Protein AF-A8W992-F1 (afdb_monomer)

Structure (mmCIF, N/CA/C/O backbone):
data_AF-A8W992-F1
#
_entry.id   AF-A8W992-F1
#
loop_
_atom_site.group_PDB
_atom_site.id
_atom_site.type_symbol
_atom_site.label_atom_id
_atom_site.label_alt_id
_atom_site.label_comp_id
_atom_site.label_asym_id
_atom_site.label_entity_id
_atom_site.label_seq_id
_atom_site.pdbx_PDB_ins_code
_atom_site.Cartn_x
_atom_site.Cartn_y
_atom_site.Cartn_z
_atom_site.occupancy
_atom_site.B_iso_or_equiv
_atom_site.auth_seq_id
_atom_site.auth_comp_id
_atom_site.auth_asym_id
_atom_site.auth_atom_id
_atom_site.pdbx_PDB_model_num
ATOM 1 N N . CYS A 1 1 ? -0.313 -3.472 -2.618 1.00 97.81 1 CYS A N 1
ATOM 2 C CA . CYS A 1 1 ? -0.737 -2.056 -2.662 1.00 97.81 1 CYS A CA 1
ATOM 3 C C . CYS A 1 1 ? -1.171 -1.684 -1.252 1.00 97.81 1 CYS A C 1
ATOM 5 O O . CYS A 1 1 ? -1.881 -2.491 -0.663 1.00 97.81 1 CYS A O 1
ATOM 7 N N . LEU A 1 2 ? -0.732 -0.555 -0.683 1.00 97.94 2 LEU A N 1
ATOM 8 C CA . LEU A 1 2 ? -1.178 -0.136 0.654 1.00 97.94 2 LEU A CA 1
ATOM 9 C C . LEU A 1 2 ? -2.539 0.563 0.534 1.00 97.94 2 LEU A C 1
ATOM 11 O O . LEU A 1 2 ? -2.612 1.777 0.379 1.00 97.94 2 LEU A O 1
ATOM 15 N N . VAL A 1 3 ? -3.603 -0.242 0.510 1.00 97.50 3 VAL A N 1
ATOM 16 C CA . VAL A 1 3 ? -4.975 0.206 0.209 1.00 97.50 3 VAL A CA 1
ATOM 17 C C . VAL A 1 3 ? -5.591 1.092 1.276 1.00 97.50 3 VAL A C 1
ATOM 19 O O . VAL A 1 3 ? -6.448 1.895 0.942 1.00 97.50 3 VAL A O 1
ATOM 22 N N . ASP A 1 4 ? -5.118 0.997 2.516 1.00 96.69 4 ASP A N 1
ATOM 23 C CA . ASP A 1 4 ? -5.567 1.859 3.607 1.00 96.69 4 ASP A CA 1
ATOM 24 C C . ASP A 1 4 ? -5.433 3.344 3.228 1.00 96.69 4 ASP A C 1
ATOM 26 O O . ASP A 1 4 ? -6.421 4.063 3.226 1.00 96.69 4 ASP A O 1
ATOM 30 N N . GLY A 1 5 ? -4.273 3.745 2.687 1.00 96.31 5 GLY A N 1
ATOM 31 C CA . GLY A 1 5 ? -3.983 5.116 2.237 1.00 96.31 5 GLY A CA 1
ATOM 32 C C . GLY A 1 5 ? -4.879 5.672 1.121 1.00 96.31 5 GLY A C 1
ATOM 33 O O . GLY A 1 5 ? -4.795 6.860 0.798 1.00 96.31 5 GLY A O 1
ATOM 34 N N . ARG A 1 6 ? -5.704 4.826 0.489 1.00 96.25 6 ARG A N 1
ATOM 35 C CA . ARG A 1 6 ? -6.673 5.232 -0.539 1.00 96.25 6 ARG A CA 1
ATOM 36 C C . ARG A 1 6 ? -7.936 5.857 0.068 1.00 96.25 6 ARG A C 1
ATOM 38 O O . ARG A 1 6 ? -8.628 6.568 -0.663 1.00 96.25 6 ARG A O 1
ATOM 45 N N . LEU A 1 7 ? -8.228 5.593 1.344 1.00 92.44 7 LEU A N 1
ATOM 46 C CA . LEU A 1 7 ? -9.353 6.169 2.087 1.00 92.44 7 LEU A CA 1
ATOM 47 C C . LEU A 1 7 ? -9.076 7.639 2.423 1.00 92.44 7 LEU A C 1
ATOM 49 O O . LEU A 1 7 ? -7.933 8.015 2.678 1.00 92.44 7 LEU A O 1
ATOM 53 N N . ASP A 1 8 ? -10.101 8.492 2.398 1.00 82.88 8 ASP A N 1
ATOM 54 C CA . ASP A 1 8 ? -9.935 9.955 2.433 1.00 82.88 8 ASP A CA 1
ATOM 55 C C . ASP A 1 8 ? -9.380 10.496 3.760 1.00 82.88 8 ASP A C 1
ATOM 57 O O . ASP A 1 8 ? -8.673 11.507 3.761 1.00 82.88 8 ASP A O 1
ATOM 61 N N . ASP A 1 9 ? -9.573 9.786 4.864 1.00 87.50 9 ASP A N 1
ATOM 62 C CA . ASP A 1 9 ? -9.165 10.167 6.219 1.00 87.50 9 ASP A CA 1
ATOM 63 C C . ASP A 1 9 ? -7.779 9.649 6.638 1.00 87.50 9 ASP A C 1
ATOM 65 O O . ASP A 1 9 ? -7.238 10.125 7.630 1.00 87.50 9 ASP A O 1
ATOM 69 N N . THR A 1 10 ? -7.153 8.756 5.860 1.00 92.75 10 THR A N 1
ATOM 70 C CA . THR A 1 10 ? -5.883 8.122 6.266 1.00 92.75 10 THR A C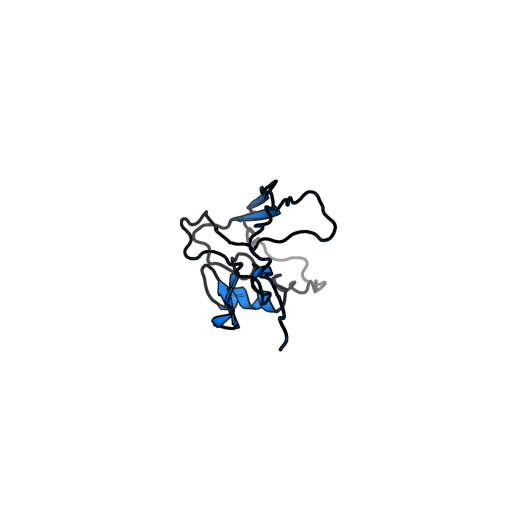A 1
ATOM 71 C C . THR A 1 10 ? -4.622 8.746 5.649 1.00 92.75 10 THR A C 1
ATOM 73 O O . THR A 1 10 ? -4.558 8.993 4.445 1.00 92.75 10 THR A O 1
ATOM 76 N N . SER A 1 11 ? -3.543 8.909 6.397 1.00 94.50 11 SER A N 1
ATOM 77 C CA . SER A 1 11 ? -2.221 9.328 5.916 1.00 94.50 11 SER A CA 1
ATOM 78 C C . SER A 1 11 ? -1.277 8.158 5.588 1.00 94.50 11 SER A C 1
ATOM 80 O O . SER A 1 11 ? -0.091 8.360 5.309 1.00 94.50 11 SER A O 1
ATOM 82 N N . SER A 1 12 ? -1.801 6.932 5.590 1.00 97.62 12 SER A N 1
ATOM 83 C CA . SER A 1 12 ? -1.050 5.689 5.429 1.00 97.62 12 SER A CA 1
ATOM 84 C C . SER A 1 12 ? -0.310 5.593 4.095 1.00 97.62 12 SER A C 1
ATOM 86 O O . SER A 1 12 ? -0.888 5.687 3.012 1.00 97.62 12 SER A O 1
ATOM 88 N N . ALA A 1 13 ? 1.000 5.368 4.164 1.00 98.12 13 ALA A N 1
ATOM 89 C CA . ALA A 1 13 ? 1.874 5.301 2.998 1.00 98.12 13 ALA A CA 1
ATOM 90 C C . ALA A 1 13 ? 3.161 4.526 3.308 1.00 98.12 13 ALA A C 1
ATOM 92 O O . ALA A 1 13 ? 3.665 4.531 4.433 1.00 98.12 13 ALA A O 1
ATOM 93 N N . PHE A 1 14 ? 3.751 3.914 2.282 1.00 98.38 14 PHE A N 1
ATOM 94 C CA . PHE A 1 14 ? 5.168 3.555 2.294 1.00 98.38 14 PHE A CA 1
ATOM 95 C C . PHE A 1 14 ? 6.047 4.807 2.376 1.00 98.38 14 PHE A C 1
ATOM 97 O O . PHE A 1 14 ? 5.748 5.835 1.766 1.00 98.38 14 PHE A O 1
ATOM 104 N N . ILE A 1 15 ? 7.153 4.703 3.110 1.00 98.00 15 ILE A N 1
ATOM 105 C CA . ILE A 1 15 ? 8.153 5.761 3.249 1.00 98.00 15 ILE A CA 1
ATOM 106 C C . ILE A 1 15 ? 9.196 5.597 2.141 1.00 98.00 15 ILE A C 1
ATOM 108 O O . ILE A 1 15 ? 9.820 4.544 2.020 1.00 98.00 15 ILE A O 1
ATOM 112 N N . THR A 1 16 ? 9.412 6.663 1.375 1.00 96.19 16 THR A N 1
ATOM 113 C CA . THR A 1 16 ? 10.378 6.726 0.270 1.00 96.19 16 THR A CA 1
ATOM 114 C C . THR A 1 16 ? 11.448 7.793 0.538 1.00 96.19 16 THR A C 1
ATOM 116 O O . THR A 1 16 ? 11.072 8.888 0.968 1.00 96.19 16 THR A O 1
ATOM 119 N N . PRO A 1 17 ? 12.740 7.550 0.240 1.00 96.44 17 PRO A N 1
ATOM 120 C CA . PRO A 1 17 ? 13.305 6.309 -0.296 1.00 96.44 17 PRO A CA 1
ATOM 121 C C . PRO A 1 17 ? 13.476 5.217 0.777 1.00 96.44 17 PRO A C 1
ATOM 123 O O . PRO A 1 17 ? 13.365 5.466 1.987 1.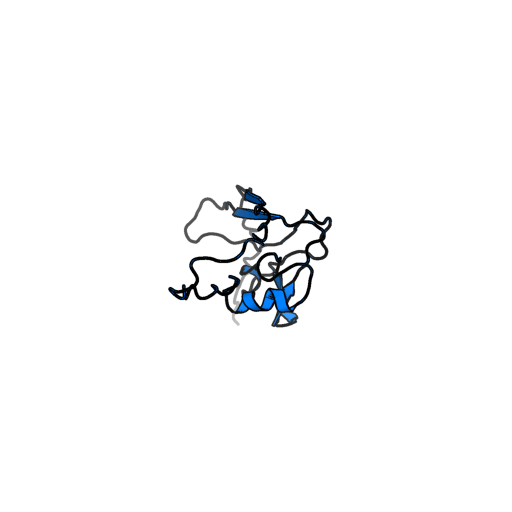00 96.44 17 PRO A O 1
ATOM 126 N N . ARG A 1 18 ? 13.768 3.993 0.323 1.00 95.88 18 ARG A N 1
ATOM 127 C CA . ARG A 1 18 ? 14.200 2.902 1.204 1.00 95.88 18 ARG A CA 1
ATOM 128 C C . ARG A 1 18 ? 15.533 3.256 1.875 1.00 95.88 18 ARG A C 1
ATOM 130 O O . ARG A 1 18 ? 16.378 3.874 1.234 1.00 95.88 18 ARG A O 1
ATOM 137 N N . PRO A 1 19 ? 15.750 2.865 3.142 1.00 95.75 19 PRO A N 1
ATOM 138 C CA . PRO A 1 19 ? 17.079 2.923 3.754 1.00 95.75 19 PRO A CA 1
ATOM 139 C C . PRO A 1 19 ? 18.079 1.971 3.099 1.00 95.75 19 PRO A C 1
ATOM 141 O O . PRO A 1 19 ? 19.245 2.318 2.957 1.00 95.75 19 PRO A O 1
ATOM 144 N N . GLN A 1 20 ? 17.613 0.762 2.777 1.00 95.50 20 GLN A N 1
ATOM 145 C CA . GLN A 1 20 ? 18.368 -0.373 2.247 1.00 95.50 20 GLN A CA 1
ATOM 146 C C . GLN A 1 20 ? 17.423 -1.206 1.366 1.00 95.50 20 GLN A C 1
ATOM 148 O O . GLN A 1 20 ? 16.208 -1.170 1.579 1.00 95.50 20 GLN A O 1
ATOM 153 N N . GLU A 1 21 ? 17.961 -1.950 0.398 1.00 91.75 21 GLU A N 1
ATOM 154 C CA . GLU A 1 21 ? 17.168 -2.736 -0.569 1.00 91.75 21 GLU A CA 1
ATOM 155 C C . GLU A 1 21 ? 16.263 -3.783 0.105 1.00 91.75 21 GLU A C 1
ATOM 157 O O . GLU A 1 21 ? 15.125 -4.009 -0.305 1.00 91.75 21 GLU A O 1
ATOM 162 N N . ASP A 1 22 ? 16.726 -4.365 1.209 1.00 93.88 22 ASP A N 1
ATOM 163 C CA . ASP A 1 22 ? 16.012 -5.353 2.019 1.00 93.88 22 ASP A CA 1
ATOM 164 C C . ASP A 1 22 ? 15.093 -4.732 3.090 1.00 93.88 22 ASP A C 1
ATOM 166 O O . ASP A 1 22 ? 14.412 -5.453 3.822 1.00 93.88 22 ASP A O 1
ATOM 170 N N . MET A 1 23 ? 15.008 -3.397 3.167 1.00 95.62 23 MET A N 1
ATOM 171 C CA . MET A 1 23 ? 14.205 -2.688 4.161 1.00 95.62 23 MET A CA 1
ATOM 172 C C . MET A 1 23 ? 13.050 -1.908 3.525 1.00 95.62 23 MET A C 1
ATOM 174 O O . MET A 1 23 ? 13.236 -0.959 2.761 1.00 95.62 23 MET A O 1
ATOM 178 N N . LEU A 1 24 ? 11.821 -2.255 3.915 1.00 96.50 24 LEU A N 1
ATOM 179 C CA . LEU A 1 24 ? 10.607 -1.519 3.561 1.00 96.50 24 LEU A CA 1
ATOM 180 C C . LEU A 1 24 ? 9.991 -0.896 4.813 1.00 96.50 24 LEU A C 1
ATOM 182 O O . LEU A 1 24 ? 9.712 -1.590 5.785 1.00 96.50 24 LEU A O 1
ATOM 186 N N . ARG A 1 25 ? 9.747 0.417 4.783 1.00 97.69 25 ARG A N 1
ATOM 187 C CA . ARG A 1 25 ? 9.071 1.136 5.871 1.00 97.69 25 ARG A CA 1
ATOM 188 C C . ARG A 1 25 ? 7.723 1.649 5.392 1.00 97.69 25 ARG A C 1
ATOM 190 O O . ARG A 1 25 ? 7.612 2.147 4.273 1.00 97.69 25 ARG A O 1
ATOM 197 N N . PHE A 1 26 ? 6.718 1.577 6.250 1.00 97.44 26 PHE A N 1
ATOM 198 C CA . PHE A 1 26 ? 5.389 2.114 5.988 1.00 97.44 26 PHE A CA 1
ATOM 199 C C . PHE A 1 26 ? 4.769 2.670 7.267 1.00 97.44 26 PHE A C 1
ATOM 201 O O . PHE A 1 26 ? 5.217 2.363 8.371 1.00 97.44 26 PHE A O 1
ATOM 208 N N . ARG A 1 27 ? 3.758 3.517 7.096 1.00 96.81 27 ARG A N 1
ATOM 209 C CA . ARG A 1 27 ? 2.907 4.052 8.158 1.00 96.81 27 ARG A CA 1
ATOM 210 C C . ARG A 1 27 ? 1.477 3.612 7.896 1.00 96.81 27 ARG A C 1
ATOM 212 O O . ARG A 1 27 ? 1.055 3.599 6.740 1.00 96.81 27 ARG A O 1
ATOM 219 N N . ILE A 1 28 ? 0.777 3.259 8.965 1.00 95.19 28 ILE A N 1
ATOM 220 C CA . ILE A 1 28 ? -0.660 2.992 8.970 1.00 95.19 28 ILE A CA 1
ATOM 221 C C . ILE A 1 28 ? -1.244 3.835 10.097 1.00 95.19 28 ILE A C 1
ATOM 223 O O . ILE A 1 28 ? -0.678 3.849 11.194 1.00 95.19 28 ILE A O 1
ATOM 227 N N . ASP A 1 29 ? -2.324 4.550 9.815 1.00 93.50 29 ASP A N 1
ATOM 228 C CA . ASP A 1 29 ? -3.039 5.310 10.831 1.00 93.50 29 ASP A CA 1
ATOM 229 C C 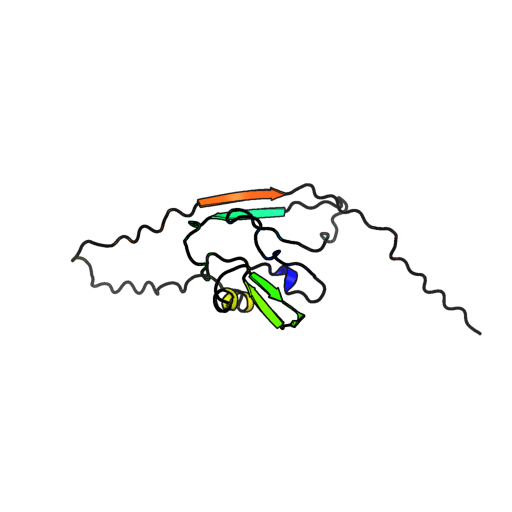. ASP A 1 29 ? -3.707 4.375 11.841 1.00 93.50 29 ASP A C 1
ATOM 231 O O . ASP A 1 29 ? -4.106 3.250 11.538 1.00 93.50 29 ASP A O 1
ATOM 235 N N . VAL A 1 30 ? -3.799 4.829 13.087 1.00 91.81 30 VAL A N 1
ATOM 236 C CA . VAL A 1 30 ? -4.318 4.001 14.174 1.00 91.81 30 VAL A CA 1
ATOM 237 C C . VAL A 1 30 ? -5.818 3.773 13.995 1.00 91.81 30 VAL A C 1
ATOM 239 O O . VAL A 1 30 ? -6.588 4.718 13.851 1.00 91.81 30 VAL A O 1
ATOM 242 N N . PHE A 1 31 ? -6.246 2.515 14.092 1.00 90.94 31 PHE A N 1
ATOM 243 C CA . PHE A 1 31 ? -7.651 2.119 14.052 1.00 90.94 31 PHE A CA 1
ATOM 244 C C . PHE A 1 31 ? -7.963 1.100 15.151 1.00 90.94 31 PHE A C 1
ATOM 246 O O . PHE A 1 31 ? -7.067 0.493 15.738 1.00 90.94 31 PHE A O 1
ATOM 253 N N . ARG A 1 32 ? -9.257 0.890 15.414 1.00 91.88 32 ARG A N 1
ATOM 254 C CA . ARG A 1 32 ? -9.756 -0.120 16.357 1.00 91.88 32 ARG A CA 1
ATOM 255 C C . ARG A 1 32 ? -10.885 -0.932 15.740 1.00 91.88 32 ARG A C 1
ATOM 257 O O . ARG A 1 32 ? -11.650 -0.418 14.927 1.00 91.88 32 ARG A O 1
ATOM 264 N N . PHE A 1 33 ? -11.035 -2.173 16.184 1.00 91.81 33 PHE A N 1
ATOM 265 C CA . PHE A 1 33 ? -12.186 -2.992 15.819 1.00 91.81 33 PHE A CA 1
ATOM 266 C C . PHE A 1 33 ? -13.417 -2.573 16.628 1.00 91.81 33 PHE A C 1
ATOM 268 O O . PHE A 1 33 ? -13.357 -2.408 17.849 1.00 91.81 33 PHE A O 1
ATOM 275 N N . ALA A 1 34 ? -14.550 -2.392 15.951 1.00 92.81 34 ALA A N 1
ATOM 276 C CA . ALA A 1 34 ? -15.807 -2.081 16.617 1.00 92.81 34 ALA A CA 1
ATOM 277 C C . ALA A 1 34 ? -16.204 -3.227 17.565 1.00 92.81 34 ALA A C 1
ATOM 279 O O . ALA A 1 34 ? -16.200 -4.392 17.176 1.00 92.81 34 ALA A O 1
ATOM 280 N N . GLY A 1 35 ? -16.538 -2.888 18.811 1.00 91.56 35 GLY A N 1
ATOM 281 C CA . GLY A 1 35 ? -16.916 -3.861 19.840 1.00 91.56 35 GLY A CA 1
ATOM 282 C C . GLY A 1 35 ? -15.752 -4.573 20.540 1.00 91.56 35 GLY A C 1
ATOM 283 O O . GLY A 1 35 ? -16.006 -5.301 21.495 1.00 91.56 35 GLY A O 1
ATOM 284 N N . ASP A 1 36 ? -14.495 -4.351 20.137 1.00 90.25 36 ASP A N 1
ATOM 285 C CA . ASP A 1 36 ? -13.338 -4.884 20.866 1.00 90.25 36 ASP A CA 1
ATOM 286 C C . ASP A 1 36 ? -12.922 -3.933 21.996 1.00 90.25 36 ASP A C 1
ATOM 288 O O . ASP A 1 36 ? -12.525 -2.791 21.762 1.00 90.25 36 ASP A O 1
ATOM 292 N N . THR A 1 37 ? -13.012 -4.407 23.237 1.00 90.62 37 THR A N 1
ATOM 293 C CA . THR A 1 37 ? -12.670 -3.645 24.446 1.00 90.62 37 THR A CA 1
ATOM 294 C C . THR A 1 37 ? -11.222 -3.832 24.892 1.00 90.62 37 THR A C 1
ATOM 296 O O . THR A 1 37 ? -10.784 -3.172 25.832 1.00 90.62 37 THR A O 1
ATOM 299 N N . ARG A 1 38 ? -10.456 -4.712 24.234 1.00 91.88 38 ARG A N 1
ATOM 300 C CA . ARG A 1 38 ? -9.069 -5.022 24.617 1.00 91.88 38 ARG A CA 1
ATOM 301 C C . ARG A 1 38 ? -8.080 -3.928 24.223 1.00 91.88 38 ARG A C 1
ATOM 303 O O . ARG A 1 38 ? -6.956 -3.950 24.712 1.00 91.88 38 ARG A O 1
ATOM 310 N N . ASN A 1 39 ? -8.489 -2.998 23.351 1.00 90.75 39 ASN A N 1
ATOM 311 C CA . ASN A 1 39 ? -7.664 -1.895 22.849 1.00 90.75 39 ASN A CA 1
ATOM 312 C C . ASN A 1 39 ? -6.289 -2.370 22.360 1.00 90.75 39 ASN A C 1
ATOM 314 O O . ASN A 1 39 ? -5.264 -1.767 22.666 1.00 90.75 39 ASN A O 1
ATOM 318 N N . LEU A 1 40 ? -6.260 -3.483 21.630 1.00 94.44 40 LEU A N 1
ATOM 319 C CA . LEU A 1 40 ? -5.036 -4.024 21.062 1.00 94.44 40 LEU A CA 1
ATOM 320 C C . LEU A 1 40 ? -5.282 -4.5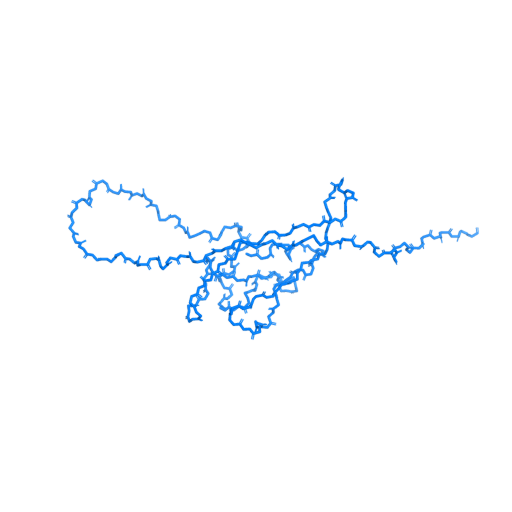52 19.658 1.00 94.44 40 LEU A C 1
ATOM 322 O O . LEU A 1 40 ? -6.388 -4.989 19.339 1.00 94.44 40 LEU A O 1
ATOM 326 N N . ILE A 1 41 ? -4.242 -4.530 18.834 1.00 95.38 41 ILE A N 1
ATOM 327 C CA . ILE A 1 41 ? -4.262 -5.124 17.498 1.00 95.38 41 ILE A CA 1
ATOM 328 C C . ILE A 1 41 ? -3.018 -5.978 17.267 1.00 95.38 41 ILE A C 1
ATOM 330 O O . ILE A 1 41 ? -1.949 -5.741 17.835 1.00 95.38 41 ILE A O 1
ATOM 334 N N . TYR A 1 42 ? -3.181 -6.971 16.401 1.00 96.06 42 TYR A N 1
ATOM 335 C CA . TYR A 1 42 ? -2.095 -7.730 15.799 1.00 96.06 42 TYR A CA 1
ATOM 336 C C . TYR A 1 42 ? -2.143 -7.498 14.294 1.00 96.06 42 TYR A C 1
ATOM 338 O O . TYR A 1 42 ? -3.220 -7.498 13.698 1.00 96.06 42 TYR A O 1
ATOM 346 N N . ILE A 1 43 ? -0.982 -7.322 13.678 1.00 96.19 43 ILE A N 1
ATOM 347 C CA . ILE A 1 43 ? -0.842 -7.146 12.236 1.00 96.19 43 ILE A CA 1
ATOM 348 C C . ILE A 1 43 ? -0.017 -8.318 11.725 1.00 96.19 43 ILE A C 1
ATOM 350 O O . ILE A 1 43 ? 1.110 -8.515 12.167 1.00 96.19 43 ILE A O 1
ATOM 354 N N . THR A 1 44 ? -0.576 -9.101 10.807 1.00 97.50 44 THR A N 1
ATOM 355 C CA . THR A 1 44 ? 0.168 -10.159 10.112 1.00 97.50 44 THR A CA 1
ATOM 356 C C . THR A 1 44 ? 0.528 -9.666 8.720 1.00 97.50 44 THR A C 1
ATOM 358 O O . THR A 1 44 ? -0.341 -9.213 7.975 1.00 97.50 44 THR A O 1
ATOM 361 N N . CYS A 1 45 ? 1.807 -9.734 8.372 1.00 96.88 45 CYS A N 1
ATOM 362 C CA . CYS A 1 45 ? 2.326 -9.348 7.070 1.00 96.88 45 CYS A CA 1
ATOM 363 C C . CYS A 1 45 ? 2.907 -10.575 6.370 1.00 96.88 45 CYS A C 1
ATOM 365 O O . CYS A 1 45 ? 3.748 -11.254 6.948 1.00 96.88 45 CYS A O 1
ATOM 367 N N . HIS A 1 46 ? 2.527 -10.791 5.113 1.00 96.62 46 HIS A N 1
ATOM 368 C CA . HIS A 1 46 ? 3.184 -11.752 4.232 1.00 96.62 46 HIS A CA 1
ATOM 369 C C . HIS A 1 46 ? 4.285 -11.031 3.446 1.00 96.62 46 HIS A C 1
ATOM 371 O O . HIS A 1 46 ? 4.008 -10.243 2.534 1.00 96.62 46 HIS A O 1
ATOM 377 N N . LEU A 1 47 ? 5.537 -11.255 3.832 1.00 95.56 47 LEU A N 1
ATOM 378 C CA . LEU A 1 47 ? 6.710 -10.667 3.200 1.00 95.56 47 LEU A CA 1
ATOM 379 C C . LEU A 1 47 ? 7.202 -11.584 2.087 1.00 95.56 47 LEU A C 1
ATOM 381 O O . LEU A 1 47 ? 7.156 -12.803 2.204 1.00 95.56 47 LEU A O 1
ATOM 385 N N . LYS A 1 48 ? 7.732 -10.985 1.025 1.00 94.50 48 LYS A N 1
ATOM 386 C CA . LYS A 1 48 ? 8.437 -11.688 -0.045 1.00 94.50 48 LYS A CA 1
ATOM 387 C C . LYS A 1 48 ? 9.622 -10.872 -0.525 1.00 94.50 48 LYS A C 1
ATOM 389 O O . LYS A 1 48 ? 9.630 -9.652 -0.355 1.00 94.50 48 LYS A O 1
ATOM 394 N N . VAL A 1 49 ? 10.589 -11.539 -1.140 1.00 93.94 49 VAL A N 1
ATOM 395 C CA . VAL A 1 49 ? 11.803 -10.903 -1.659 1.00 93.94 49 VAL A CA 1
ATOM 396 C C . VAL A 1 49 ? 12.037 -11.249 -3.125 1.00 93.94 49 VAL A C 1
ATOM 398 O O . VAL A 1 49 ? 11.670 -12.324 -3.598 1.00 93.94 49 VAL A O 1
ATOM 401 N N . THR A 1 50 ? 12.683 -10.326 -3.827 1.00 94.19 50 THR A N 1
ATOM 402 C CA . THR A 1 50 ? 13.229 -10.505 -5.175 1.00 94.19 50 THR A CA 1
ATOM 403 C C . THR A 1 50 ? 14.738 -10.248 -5.136 1.00 94.19 50 THR A C 1
ATOM 405 O O . THR A 1 50 ? 15.216 -9.605 -4.197 1.00 94.19 50 THR A O 1
ATOM 408 N N . PRO A 1 51 ? 15.514 -10.733 -6.120 1.00 94.06 51 PRO A N 1
ATOM 409 C CA . PRO A 1 51 ? 16.890 -10.283 -6.319 1.00 94.06 51 PRO A CA 1
ATOM 410 C C . PRO A 1 51 ? 16.968 -8.751 -6.368 1.00 94.06 51 PRO A C 1
ATOM 412 O O . PRO A 1 51 ? 16.078 -8.111 -6.929 1.00 94.06 51 PRO A O 1
ATOM 415 N N . ALA A 1 52 ? 18.014 -8.165 -5.781 1.00 90.56 52 ALA A N 1
ATOM 416 C CA . ALA A 1 52 ? 18.142 -6.708 -5.646 1.00 90.56 52 ALA A CA 1
ATOM 417 C C . ALA A 1 52 ? 18.290 -5.981 -6.998 1.00 90.56 52 ALA A C 1
ATOM 419 O O . ALA A 1 52 ? 17.986 -4.802 -7.113 1.00 90.56 52 ALA A O 1
ATOM 420 N N . ASP A 1 53 ? 18.756 -6.686 -8.027 1.00 89.88 53 ASP A N 1
ATOM 421 C CA . ASP A 1 53 ? 18.901 -6.199 -9.398 1.00 89.88 53 ASP A CA 1
ATOM 422 C C . ASP A 1 53 ? 17.647 -6.427 -10.262 1.00 89.88 53 ASP A C 1
ATOM 424 O O . ASP A 1 53 ? 17.584 -5.959 -11.402 1.00 89.88 53 ASP A O 1
ATOM 428 N N . GLN A 1 54 ? 16.629 -7.123 -9.741 1.00 92.25 54 GLN A N 1
ATOM 429 C CA . GLN A 1 54 ? 15.370 -7.321 -10.448 1.00 92.25 54 GLN A CA 1
ATOM 430 C C . GLN A 1 54 ? 14.536 -6.034 -10.424 1.00 92.25 54 GLN A C 1
ATOM 432 O O . GLN A 1 54 ? 14.186 -5.517 -9.366 1.00 92.25 54 GLN A O 1
ATOM 437 N N . ALA A 1 55 ? 14.145 -5.555 -11.607 1.00 92.75 55 ALA A N 1
ATOM 438 C CA . ALA A 1 55 ? 13.250 -4.409 -11.722 1.00 92.75 55 ALA A CA 1
ATOM 439 C C . ALA A 1 55 ? 11.859 -4.705 -11.108 1.00 92.75 55 ALA A C 1
ATOM 441 O O . ALA A 1 55 ? 11.319 -5.794 -11.333 1.00 92.75 55 ALA A O 1
ATOM 442 N N . PRO A 1 56 ? 11.245 -3.739 -10.396 1.00 95.25 56 PRO A N 1
ATOM 443 C CA . PRO A 1 56 ? 9.883 -3.865 -9.881 1.00 95.25 56 PRO A CA 1
ATOM 444 C C . PRO A 1 56 ? 8.858 -4.133 -10.986 1.00 95.25 56 PRO A C 1
ATOM 446 O O . PRO A 1 56 ? 8.948 -3.587 -12.086 1.00 95.25 56 PRO A O 1
ATOM 449 N N . ASP A 1 57 ? 7.839 -4.929 -10.668 1.00 94.69 57 ASP A N 1
ATOM 450 C CA . ASP A 1 57 ? 6.800 -5.347 -11.611 1.00 94.69 57 ASP A CA 1
ATOM 451 C C . ASP A 1 57 ? 5.398 -5.316 -10.954 1.00 94.69 57 ASP A C 1
ATOM 453 O O . ASP A 1 57 ? 5.277 -5.123 -9.738 1.00 94.69 57 ASP A O 1
ATOM 457 N N . PRO A 1 58 ? 4.295 -5.490 -11.712 1.00 95.19 58 PRO A N 1
ATOM 458 C CA . PRO A 1 58 ? 2.946 -5.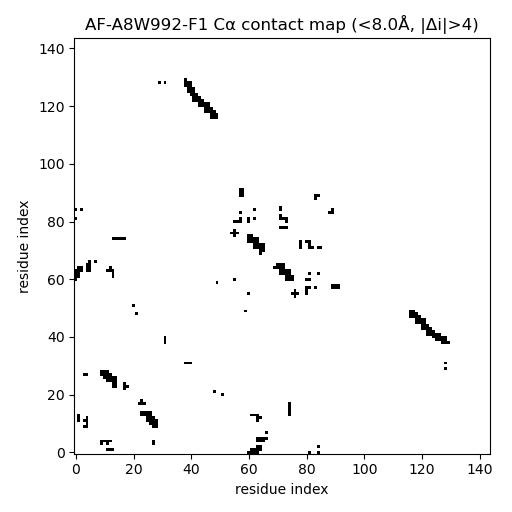506 -11.147 1.00 95.19 58 PRO A CA 1
ATOM 459 C C . PRO A 1 58 ? 2.707 -6.555 -10.048 1.00 95.19 58 PRO A C 1
ATOM 461 O O . PRO A 1 58 ? 1.753 -6.411 -9.288 1.00 95.19 58 PRO A O 1
ATOM 464 N N . GLN A 1 59 ? 3.539 -7.582 -9.905 1.00 93.88 59 GLN A N 1
ATOM 465 C CA . GLN A 1 59 ? 3.450 -8.581 -8.839 1.00 93.88 59 GLN A CA 1
ATOM 466 C C . GLN A 1 59 ? 4.384 -8.254 -7.660 1.00 93.88 59 GLN A C 1
ATOM 468 O O . GLN A 1 59 ? 4.040 -8.554 -6.515 1.00 93.88 59 GLN A O 1
ATOM 473 N N . ASN A 1 60 ? 5.526 -7.612 -7.903 1.00 95.44 60 ASN A N 1
ATOM 474 C CA . ASN A 1 60 ? 6.590 -7.304 -6.947 1.00 95.44 60 ASN A CA 1
ATOM 475 C C . ASN A 1 60 ? 6.777 -5.782 -6.840 1.00 95.44 60 ASN A C 1
ATOM 477 O O . ASN A 1 60 ? 7.607 -5.189 -7.525 1.00 95.44 60 ASN A O 1
ATOM 481 N N . LYS A 1 61 ? 5.960 -5.141 -5.993 1.00 96.81 61 LYS A N 1
ATOM 482 C CA . LYS A 1 61 ? 5.919 -3.677 -5.841 1.00 96.81 61 LYS A CA 1
ATOM 483 C C . LYS A 1 61 ? 5.448 -3.230 -4.460 1.00 96.81 61 LYS A C 1
ATOM 485 O O . LYS A 1 61 ? 4.638 -3.902 -3.819 1.00 96.81 61 LYS A O 1
ATOM 490 N N . ALA A 1 62 ? 5.846 -2.022 -4.073 1.00 98.00 62 ALA A N 1
ATOM 491 C CA . ALA A 1 62 ? 5.290 -1.283 -2.942 1.00 98.00 62 ALA A CA 1
ATOM 492 C C . ALA A 1 62 ? 4.674 0.026 -3.460 1.00 98.00 62 ALA A C 1
ATOM 494 O O . ALA A 1 62 ? 5.395 0.902 -3.923 1.00 98.00 62 ALA A O 1
ATOM 495 N N . CYS A 1 63 ? 3.343 0.144 -3.424 1.00 98.50 63 CYS A N 1
ATOM 496 C CA . CYS A 1 63 ? 2.607 1.299 -3.953 1.00 98.50 63 CYS A CA 1
ATOM 497 C C . CYS A 1 63 ? 1.793 1.976 -2.851 1.00 98.50 63 CYS A C 1
ATOM 499 O O . CYS A 1 63 ? 1.039 1.287 -2.152 1.00 98.50 63 CYS A O 1
ATOM 501 N N . SER A 1 64 ? 1.902 3.301 -2.772 1.00 98.38 64 SER A N 1
ATOM 502 C CA . SER A 1 64 ? 1.102 4.183 -1.913 1.00 98.38 64 SER A CA 1
ATOM 503 C C . SER A 1 64 ? 0.171 5.033 -2.768 1.00 98.38 64 SER A C 1
ATOM 505 O O . SER A 1 64 ? 0.537 5.418 -3.881 1.00 98.38 64 SER A O 1
ATOM 507 N N . PHE A 1 65 ? -1.007 5.374 -2.255 1.00 98.00 65 PHE A N 1
ATOM 508 C CA . PHE A 1 65 ? -1.875 6.340 -2.916 1.00 98.00 65 PHE A CA 1
ATOM 509 C C . PHE A 1 65 ? -1.472 7.766 -2.523 1.00 98.00 65 PHE A C 1
ATOM 511 O O . PHE A 1 65 ? -1.380 8.098 -1.345 1.00 98.00 65 PHE A O 1
ATOM 518 N N . ASN A 1 66 ? -1.201 8.623 -3.506 1.00 95.38 66 ASN A N 1
ATOM 519 C CA . ASN A 1 66 ? -0.930 10.036 -3.283 1.00 95.38 66 ASN A CA 1
ATOM 520 C C . ASN A 1 66 ? -2.211 10.835 -3.526 1.00 95.38 66 ASN A C 1
ATOM 522 O O . ASN A 1 66 ? -2.568 11.101 -4.674 1.00 95.38 66 ASN A O 1
ATOM 526 N N . LYS A 1 67 ? -2.862 11.262 -2.441 1.00 93.00 67 LYS A N 1
ATOM 527 C CA . LYS A 1 67 ? -4.112 12.037 -2.484 1.00 93.00 67 LYS A CA 1
ATOM 528 C C . LYS A 1 67 ? -3.969 13.374 -3.204 1.00 93.00 67 LYS A C 1
ATOM 530 O O . LYS A 1 67 ? -4.802 13.707 -4.036 1.00 93.00 67 LYS A O 1
ATOM 535 N N . ALA A 1 68 ? -2.875 14.101 -2.965 1.00 92.56 68 ALA A N 1
ATOM 536 C CA . ALA A 1 68 ? -2.630 15.398 -3.601 1.00 92.56 68 ALA A CA 1
ATOM 537 C C . ALA A 1 68 ? -2.527 15.298 -5.133 1.00 92.56 68 ALA A C 1
ATOM 539 O O . ALA A 1 68 ? -2.815 16.257 -5.842 1.00 92.56 68 ALA A O 1
ATOM 540 N N . ARG A 1 69 ? -2.108 14.138 -5.647 1.00 93.38 69 ARG A N 1
ATOM 541 C CA . ARG A 1 69 ? -1.997 13.861 -7.085 1.00 93.38 69 ARG A CA 1
ATOM 542 C C . ARG A 1 69 ? -3.068 12.906 -7.601 1.00 93.38 69 ARG A C 1
ATOM 544 O O . ARG A 1 69 ? -2.981 12.529 -8.765 1.00 93.38 69 ARG A O 1
ATOM 551 N N . ASN A 1 70 ? -3.996 12.470 -6.749 1.00 94.56 70 ASN A N 1
ATOM 552 C CA . ASN A 1 70 ? -5.013 11.459 -7.033 1.00 94.56 70 ASN A CA 1
ATOM 553 C C . ASN A 1 70 ? -4.476 10.239 -7.817 1.00 94.56 70 ASN A C 1
ATOM 555 O O . ASN A 1 70 ? -5.059 9.812 -8.811 1.00 94.56 70 ASN A O 1
ATOM 559 N N . THR A 1 71 ? -3.294 9.737 -7.447 1.00 96.50 71 THR A N 1
ATOM 560 C CA . THR A 1 71 ? -2.588 8.692 -8.210 1.00 96.50 71 THR A CA 1
ATOM 561 C C . THR A 1 71 ? -1.827 7.738 -7.305 1.00 96.50 71 THR A C 1
ATOM 563 O O . THR A 1 71 ? -1.292 8.130 -6.268 1.00 96.50 71 THR A O 1
ATOM 566 N N . TRP A 1 72 ? -1.710 6.482 -7.732 1.00 98.25 72 TRP A N 1
ATOM 567 C CA . TRP A 1 72 ? -0.801 5.525 -7.111 1.00 98.25 72 TRP A CA 1
ATOM 568 C C . TRP A 1 72 ? 0.650 5.818 -7.490 1.00 98.25 72 TRP A C 1
ATOM 570 O O . TRP A 1 72 ? 0.967 6.085 -8.650 1.00 98.25 72 TRP A O 1
ATOM 580 N N . VAL A 1 73 ? 1.538 5.746 -6.502 1.00 98.12 73 VAL A N 1
ATOM 581 C CA . VAL A 1 73 ? 2.967 6.016 -6.657 1.00 98.12 73 VAL A CA 1
ATOM 582 C C . VAL A 1 73 ? 3.756 4.839 -6.085 1.00 98.12 73 VAL A C 1
ATOM 584 O O . VAL A 1 73 ? 3.526 4.462 -4.930 1.00 98.12 73 VAL A O 1
ATOM 587 N N . PRO A 1 74 ? 4.665 4.236 -6.867 1.00 98.12 74 PRO A N 1
ATOM 588 C CA . PRO A 1 74 ? 5.541 3.200 -6.353 1.00 98.12 74 PRO A CA 1
ATOM 589 C C . PRO A 1 74 ? 6.645 3.800 -5.475 1.00 98.12 74 PRO A C 1
ATOM 591 O O . PRO A 1 74 ? 7.053 4.944 -5.668 1.00 98.12 74 PRO A O 1
ATOM 594 N N . VAL A 1 75 ? 7.171 3.001 -4.547 1.00 97.69 75 VAL A N 1
ATOM 595 C CA . VAL A 1 75 ? 8.421 3.311 -3.834 1.00 97.69 75 VAL A CA 1
ATOM 596 C C . VAL A 1 75 ? 9.591 3.430 -4.815 1.00 97.69 75 VAL A C 1
ATOM 598 O O . VAL A 1 75 ? 10.461 4.279 -4.640 1.00 97.69 75 VAL A O 1
ATOM 601 N N . GLU A 1 76 ? 9.580 2.593 -5.851 1.00 95.75 76 GLU A N 1
ATOM 602 C CA . GLU A 1 76 ? 10.640 2.401 -6.838 1.00 95.75 76 GLU A CA 1
ATOM 603 C C . GLU A 1 76 ? 10.073 1.784 -8.126 1.00 95.75 76 GLU A C 1
ATOM 605 O O . GLU A 1 76 ? 9.041 1.112 -8.104 1.00 95.75 76 GLU A O 1
ATOM 610 N N . GLY A 1 77 ? 10.755 1.983 -9.252 1.00 95.12 77 GLY A N 1
ATOM 611 C CA . GLY A 1 77 ? 10.279 1.528 -10.558 1.00 95.12 77 GLY A CA 1
ATOM 612 C C . GLY A 1 77 ? 9.319 2.511 -11.235 1.00 95.12 77 GLY A C 1
ATOM 613 O O . GLY A 1 77 ? 9.175 3.671 -10.837 1.00 95.12 77 GLY A O 1
ATOM 614 N N . SER A 1 78 ? 8.699 2.064 -12.324 1.00 96.25 78 SER A N 1
ATOM 615 C CA . SER A 1 78 ? 7.857 2.904 -13.174 1.00 96.25 78 SER A CA 1
ATOM 616 C C . SER A 1 78 ? 6.442 3.066 -12.607 1.00 96.25 78 SER A C 1
ATOM 618 O O . SER A 1 78 ? 5.914 2.194 -11.924 1.00 96.25 78 SER A O 1
ATOM 620 N N . ARG A 1 79 ? 5.795 4.209 -12.867 1.00 95.56 79 ARG A N 1
ATOM 621 C CA . ARG A 1 79 ? 4.480 4.544 -12.274 1.00 95.56 79 ARG A CA 1
ATOM 622 C C . ARG A 1 79 ? 3.361 3.578 -12.679 1.00 95.56 79 ARG A C 1
ATOM 624 O O . ARG A 1 79 ? 2.419 3.372 -11.917 1.00 95.56 79 ARG A O 1
ATOM 631 N N . ASP A 1 80 ? 3.455 3.000 -13.869 1.00 95.38 80 ASP A N 1
ATOM 632 C CA . ASP A 1 80 ? 2.461 2.110 -14.464 1.00 95.38 80 ASP A CA 1
ATOM 633 C C . ASP A 1 80 ? 2.337 0.763 -13.739 1.00 95.38 80 ASP A C 1
ATOM 635 O O . ASP A 1 80 ? 1.244 0.191 -13.745 1.00 95.38 80 ASP A O 1
ATOM 639 N N . ILE A 1 81 ? 3.364 0.303 -13.007 1.00 96.94 81 ILE A N 1
ATOM 640 C CA . ILE A 1 81 ? 3.276 -0.943 -12.219 1.00 96.94 81 ILE A CA 1
ATOM 641 C C . ILE A 1 81 ? 2.201 -0.868 -11.125 1.00 96.94 81 ILE A C 1
ATOM 643 O O . ILE A 1 81 ? 1.691 -1.895 -10.676 1.00 96.94 81 ILE A O 1
ATOM 647 N N . CYS A 1 82 ? 1.837 0.344 -10.692 1.00 98.06 82 CYS A N 1
ATOM 648 C CA . CYS A 1 82 ? 0.803 0.566 -9.688 1.00 98.06 82 CYS A CA 1
ATOM 649 C C . CYS A 1 82 ? -0.603 0.766 -10.274 1.00 98.06 82 CYS A C 1
ATOM 651 O O . CYS A 1 82 ? -1.552 0.872 -9.502 1.00 98.06 82 CYS A O 1
ATOM 653 N N . SER A 1 83 ? -0.774 0.795 -11.600 1.00 96.06 83 SER A N 1
ATOM 654 C CA . SER A 1 83 ? -2.089 0.988 -12.243 1.00 96.06 83 SER A CA 1
ATOM 655 C C . SER A 1 83 ? -3.121 -0.060 -11.806 1.00 96.06 83 SER A C 1
ATOM 657 O O . SER A 1 83 ? -4.276 0.266 -11.534 1.00 96.06 83 SER A O 1
ATOM 659 N N . CYS A 1 84 ? -2.677 -1.306 -11.629 1.00 96.75 84 CYS A N 1
ATOM 660 C CA . CYS A 1 84 ? -3.513 -2.410 -11.171 1.00 96.75 84 CYS A CA 1
ATOM 661 C C . CYS A 1 84 ? -4.080 -2.208 -9.751 1.00 96.75 84 CYS A C 1
ATOM 663 O O . CYS A 1 84 ? -5.102 -2.807 -9.416 1.00 96.75 84 CYS A O 1
ATOM 665 N N . CYS A 1 85 ? -3.465 -1.347 -8.925 1.00 97.81 85 CYS A N 1
ATOM 666 C CA . CYS A 1 85 ? -3.938 -1.076 -7.567 1.00 97.81 85 CYS A CA 1
ATOM 667 C C . CYS A 1 85 ? -5.319 -0.405 -7.554 1.00 97.81 85 CYS A C 1
ATOM 669 O O . CYS A 1 85 ? -6.103 -0.703 -6.660 1.00 97.81 85 CYS A O 1
ATOM 671 N N . GLU A 1 86 ? -5.643 0.438 -8.544 1.00 96.12 86 GLU A N 1
ATOM 672 C CA . GLU A 1 86 ? -6.976 1.060 -8.634 1.00 96.12 86 GLU A CA 1
ATOM 673 C C . GLU A 1 86 ? -8.042 0.038 -9.054 1.00 96.12 86 GLU A C 1
ATOM 675 O O . GLU A 1 86 ? -9.162 0.066 -8.561 1.00 96.12 86 GLU A O 1
ATOM 680 N N . THR A 1 87 ? -7.684 -0.915 -9.922 1.00 94.38 87 THR A N 1
ATOM 681 C CA . THR A 1 87 ? -8.603 -1.983 -10.360 1.00 94.38 87 THR A CA 1
ATOM 682 C C . THR A 1 87 ? -8.817 -3.076 -9.313 1.00 94.38 87 THR A C 1
ATOM 684 O O . THR A 1 87 ? -9.685 -3.928 -9.481 1.00 94.38 87 THR A O 1
ATOM 687 N N . GLY A 1 88 ? -7.988 -3.105 -8.265 1.00 94.50 88 GLY A N 1
ATOM 688 C CA . GLY A 1 88 ? -7.996 -4.162 -7.256 1.00 94.50 88 GLY A CA 1
ATOM 689 C C . GLY A 1 88 ? -7.485 -5.523 -7.744 1.00 94.50 88 GLY A C 1
ATOM 690 O O . GLY A 1 88 ? -7.502 -6.472 -6.967 1.00 94.50 88 GLY A O 1
ATOM 691 N N . ASN A 1 89 ? -7.002 -5.642 -8.988 1.00 94.56 89 ASN A N 1
ATOM 692 C CA . ASN A 1 89 ? -6.495 -6.895 -9.545 1.00 94.56 89 ASN A CA 1
ATOM 693 C C . ASN A 1 89 ? -5.087 -6.725 -10.128 1.00 94.56 89 ASN A C 1
ATOM 695 O O . ASN A 1 89 ? -4.914 -6.215 -11.231 1.00 94.56 89 ASN A O 1
ATOM 699 N N . CYS A 1 90 ? -4.084 -7.190 -9.381 1.00 95.06 90 CYS A N 1
ATOM 700 C CA . CYS A 1 90 ? -2.680 -7.211 -9.797 1.00 95.06 90 CYS A CA 1
ATOM 701 C C . CYS A 1 90 ? -2.175 -8.624 -10.123 1.00 95.06 90 CYS A C 1
ATOM 703 O O . CYS A 1 90 ? -0.963 -8.848 -10.159 1.00 95.06 90 CYS A O 1
ATOM 705 N N . GLU A 1 91 ? -3.080 -9.584 -10.313 1.00 89.88 91 GLU A N 1
ATOM 706 C CA . GLU A 1 91 ? -2.697 -10.909 -10.776 1.00 89.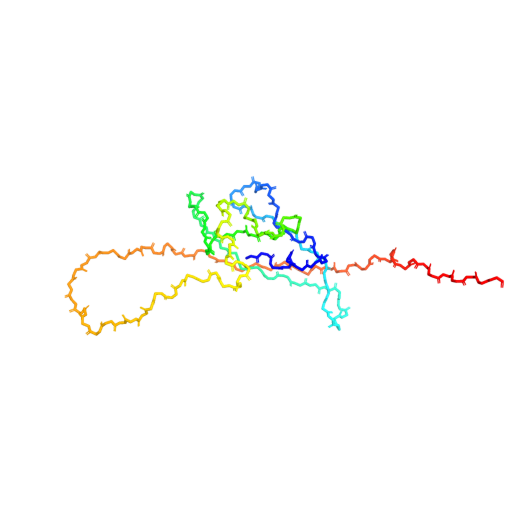88 91 GLU A CA 1
ATOM 707 C C . GLU A 1 91 ? -2.261 -10.828 -12.244 1.00 89.88 91 GLU A C 1
ATOM 709 O O . GLU A 1 91 ? -2.858 -10.089 -13.037 1.00 89.88 91 GLU A O 1
ATOM 714 N N . PRO A 1 92 ? -1.213 -11.568 -12.642 1.00 82.62 92 PRO A N 1
ATOM 715 C CA . PRO A 1 92 ? -0.873 -11.675 -14.047 1.00 82.62 92 PRO A CA 1
ATOM 716 C C . PRO A 1 92 ? -2.088 -12.255 -14.780 1.00 82.62 92 PRO A C 1
ATOM 718 O O . PRO A 1 92 ? -2.740 -13.159 -14.245 1.00 82.62 92 PRO A O 1
ATOM 721 N N . PRO A 1 93 ? -2.409 -11.770 -15.993 1.00 73.94 93 PRO A N 1
ATOM 722 C CA . PRO A 1 93 ? -3.511 -12.324 -16.756 1.00 73.94 93 PRO A CA 1
ATOM 723 C C . PRO A 1 93 ? -3.300 -13.828 -16.843 1.00 73.94 93 PRO A C 1
ATOM 725 O O . PRO A 1 93 ? -2.242 -14.285 -17.288 1.00 73.94 93 PRO A O 1
ATOM 728 N N . ALA A 1 94 ? -4.288 -14.594 -16.375 1.00 63.44 94 ALA A N 1
ATOM 729 C CA . ALA A 1 94 ? -4.281 -16.028 -16.556 1.00 63.44 94 ALA A CA 1
ATOM 730 C C . ALA A 1 94 ? -4.115 -16.247 -18.056 1.00 63.44 94 ALA A C 1
ATOM 732 O O . ALA A 1 94 ? -5.021 -15.936 -18.833 1.00 63.44 94 ALA A O 1
ATOM 733 N N . LEU A 1 95 ? -2.937 -16.719 -18.480 1.00 55.34 95 LEU A N 1
ATOM 734 C CA . LEU A 1 95 ? -2.775 -17.247 -19.821 1.00 55.34 95 LEU A CA 1
ATOM 735 C C . LEU A 1 95 ? -3.935 -18.212 -19.973 1.00 55.34 95 LEU A C 1
ATOM 737 O O . LEU A 1 95 ? -4.018 -19.185 -19.220 1.00 55.34 95 LEU A O 1
ATOM 741 N N . SER A 1 96 ? -4.871 -17.873 -20.860 1.00 47.03 96 SER A N 1
ATOM 742 C CA . SER A 1 96 ? -5.982 -18.732 -21.211 1.00 47.03 96 SER A CA 1
ATOM 743 C C . SER A 1 96 ? -5.368 -20.107 -21.435 1.00 47.03 96 SER A C 1
ATOM 745 O O . SER A 1 96 ? -4.699 -20.328 -22.446 1.00 47.03 96 SER A O 1
ATOM 747 N N . ARG A 1 97 ? -5.566 -21.032 -20.488 1.00 51.56 97 ARG A N 1
ATOM 748 C CA . ARG A 1 97 ? -5.333 -22.457 -20.700 1.00 51.56 97 ARG A CA 1
ATOM 749 C C . ARG A 1 97 ? -6.419 -22.940 -21.661 1.00 51.56 97 ARG A C 1
ATOM 751 O O . ARG A 1 97 ? -7.190 -23.834 -21.345 1.00 51.56 97 ARG A O 1
ATOM 758 N N . ARG A 1 98 ? -6.472 -22.367 -22.866 1.00 42.66 98 ARG A N 1
ATOM 759 C CA . ARG A 1 98 ? -6.862 -23.111 -24.052 1.00 42.66 98 ARG A CA 1
ATOM 760 C C . ARG A 1 98 ? -5.695 -24.050 -24.296 1.00 42.66 98 ARG A C 1
ATOM 762 O O . ARG A 1 98 ? -4.768 -23.748 -25.037 1.00 42.66 98 ARG A O 1
ATOM 769 N N . LEU A 1 99 ? -5.714 -25.169 -23.578 1.00 45.62 99 LEU A N 1
ATOM 770 C CA . LEU A 1 99 ? -5.049 -26.372 -24.036 1.00 45.62 99 LEU A CA 1
ATOM 771 C C . LEU A 1 99 ? -5.657 -26.661 -25.412 1.00 45.62 99 LEU A C 1
ATOM 773 O O . LEU A 1 99 ? -6.755 -27.205 -25.498 1.00 45.62 99 LEU A O 1
ATOM 777 N N . ASN A 1 100 ? -4.991 -26.230 -26.483 1.00 47.41 100 ASN A N 1
ATOM 778 C CA . ASN A 1 100 ? -5.252 -26.798 -27.797 1.00 47.41 100 ASN A CA 1
ATOM 779 C C . ASN A 1 100 ? -4.959 -28.303 -27.665 1.00 47.41 100 ASN A C 1
ATOM 781 O O . ASN A 1 100 ? -3.848 -28.651 -27.259 1.00 47.41 100 ASN A O 1
ATOM 785 N N . PRO A 1 101 ? -5.901 -29.213 -27.976 1.00 44.75 101 PRO A N 1
ATOM 786 C CA . PRO A 1 101 ? -5.696 -30.656 -27.803 1.00 44.75 101 PRO A CA 1
ATOM 787 C C . PRO A 1 101 ? -4.634 -31.284 -28.726 1.00 44.75 101 PRO A C 1
ATOM 789 O O . PRO A 1 101 ? -4.565 -32.505 -28.820 1.00 44.75 101 PRO A O 1
ATOM 792 N N . MET A 1 102 ? -3.811 -30.492 -29.418 1.00 44.59 102 MET A N 1
ATOM 793 C CA . MET A 1 102 ? -2.972 -30.952 -30.523 1.00 44.59 102 MET A CA 1
ATOM 794 C C . MET A 1 102 ? -1.553 -30.370 -30.484 1.00 44.59 102 MET A C 1
ATOM 796 O O . MET A 1 102 ? -1.057 -29.940 -31.506 1.00 44.59 102 MET A O 1
ATOM 800 N N . GLU A 1 103 ? -0.868 -30.349 -29.340 1.00 46.97 103 GLU A N 1
ATOM 801 C CA . GLU A 1 103 ? 0.605 -30.217 -29.327 1.00 46.97 103 GLU A CA 1
ATOM 802 C C . GLU A 1 103 ? 1.211 -31.160 -28.287 1.00 46.97 103 GLU A C 1
ATOM 804 O O . GLU A 1 103 ? 1.891 -30.793 -27.329 1.00 46.97 103 GLU A O 1
ATOM 809 N N . ARG A 1 104 ? 0.911 -32.445 -28.473 1.00 51.19 104 ARG A N 1
ATOM 810 C CA . ARG A 1 104 ? 1.618 -33.537 -27.819 1.00 51.19 104 ARG A CA 1
ATOM 811 C C . ARG A 1 104 ? 2.795 -33.898 -28.729 1.00 51.19 104 ARG A C 1
ATOM 813 O O . ARG A 1 104 ? 2.587 -34.531 -29.755 1.00 51.19 104 ARG A O 1
ATOM 820 N N . TRP A 1 105 ? 3.994 -33.518 -28.278 1.00 44.66 105 TRP A N 1
ATOM 821 C CA . TRP A 1 105 ? 5.334 -33.822 -28.814 1.00 44.66 105 TRP A CA 1
ATOM 822 C C . TRP A 1 105 ? 5.834 -32.914 -29.941 1.00 44.66 105 TRP A C 1
ATOM 824 O O . TRP A 1 105 ? 5.452 -33.090 -31.082 1.00 44.66 105 TRP A O 1
ATOM 834 N N . HIS A 1 106 ? 6.740 -31.987 -29.607 1.00 37.91 106 HIS A N 1
ATOM 835 C CA . HIS A 1 106 ? 8.124 -31.895 -30.104 1.00 37.91 106 HIS A CA 1
ATOM 836 C C . HIS A 1 106 ? 8.820 -30.705 -29.408 1.00 37.91 106 HIS A C 1
ATOM 838 O O . HIS A 1 106 ? 8.335 -29.584 -29.457 1.00 37.91 106 HIS A O 1
ATOM 844 N N . GLY A 1 107 ? 9.981 -30.939 -28.782 1.00 36.50 107 GLY A N 1
ATOM 845 C CA . GLY A 1 107 ? 10.932 -29.867 -28.445 1.00 36.50 107 GLY A CA 1
ATOM 846 C C . GLY A 1 107 ? 11.121 -29.563 -26.955 1.00 36.50 107 GLY A C 1
ATOM 847 O O . GLY A 1 107 ? 10.236 -29.077 -26.264 1.00 36.50 107 GLY A O 1
ATOM 848 N N . ARG A 1 108 ? 12.335 -29.822 -26.460 1.00 52.78 108 ARG A N 1
ATOM 849 C CA . ARG A 1 108 ? 12.833 -29.374 -25.150 1.00 52.78 108 ARG A CA 1
ATOM 850 C C . ARG A 1 108 ? 13.269 -27.899 -25.214 1.00 52.78 108 ARG A C 1
ATOM 852 O O . ARG A 1 108 ? 13.852 -27.510 -26.224 1.00 52.78 108 ARG A O 1
ATOM 859 N N . ARG A 1 109 ? 13.187 -27.220 -24.053 1.00 47.84 109 ARG A N 1
ATOM 860 C CA . ARG A 1 109 ? 13.687 -25.867 -23.665 1.00 47.84 109 ARG A CA 1
ATOM 861 C C . ARG A 1 109 ? 12.659 -24.751 -23.907 1.00 47.84 109 ARG A C 1
ATOM 863 O O . ARG A 1 109 ? 12.178 -24.611 -25.013 1.00 47.84 109 ARG A O 1
ATOM 870 N N . PHE A 1 110 ? 12.255 -23.926 -22.943 1.00 38.34 110 PHE A N 1
ATOM 871 C CA . PHE A 1 110 ? 12.845 -23.531 -21.664 1.00 38.34 110 PHE A CA 1
ATOM 872 C C . PHE A 1 110 ? 11.801 -23.676 -20.550 1.00 38.34 110 PHE A C 1
ATOM 874 O O . PHE A 1 110 ? 10.767 -23.011 -20.579 1.00 38.34 110 PHE A O 1
ATOM 881 N N . ARG A 1 111 ? 12.078 -24.491 -19.525 1.00 43.41 111 ARG A N 1
ATOM 882 C CA . ARG A 1 111 ? 11.457 -24.250 -18.221 1.00 43.41 111 ARG A CA 1
ATOM 883 C C . ARG A 1 111 ? 12.111 -22.959 -17.743 1.00 43.41 111 ARG A C 1
ATOM 885 O O . ARG A 1 111 ? 13.269 -22.988 -17.341 1.00 43.41 111 ARG A O 1
ATOM 892 N N . ARG A 1 112 ? 11.427 -21.826 -17.929 1.00 43.81 112 ARG A N 1
ATOM 893 C CA . ARG A 1 112 ? 11.796 -20.579 -17.262 1.00 43.81 112 ARG A CA 1
ATOM 894 C C . ARG A 1 112 ? 11.766 -20.953 -15.786 1.00 43.81 112 ARG A C 1
ATOM 896 O O . ARG A 1 112 ? 10.711 -21.352 -15.292 1.00 43.81 112 ARG A O 1
ATOM 903 N N . ASP A 1 113 ? 12.942 -21.023 -15.178 1.00 41.62 113 ASP A N 1
ATOM 904 C CA . ASP A 1 113 ? 13.075 -21.263 -13.754 1.00 41.62 113 ASP A CA 1
ATOM 905 C C . ASP A 1 113 ? 12.368 -20.071 -13.118 1.00 41.62 113 ASP A C 1
ATOM 907 O O . ASP A 1 113 ? 12.878 -18.952 -13.123 1.00 41.62 113 ASP A O 1
ATOM 911 N N . ALA A 1 114 ? 11.095 -20.255 -12.768 1.00 54.53 114 ALA A N 1
ATOM 912 C CA . ALA A 1 114 ? 10.394 -19.313 -11.930 1.00 54.53 114 ALA A CA 1
ATOM 913 C C . ALA A 1 114 ? 11.144 -19.428 -10.612 1.00 54.53 114 ALA A C 1
ATOM 915 O O . ALA A 1 114 ? 10.919 -20.387 -9.871 1.00 54.53 114 ALA A O 1
ATOM 916 N N . GLY A 1 115 ? 12.140 -18.552 -10.433 1.00 56.53 115 GLY A N 1
ATOM 917 C CA . GLY A 1 115 ? 12.971 -18.510 -9.243 1.00 56.53 115 GLY A CA 1
ATOM 918 C C . GLY A 1 115 ? 12.056 -18.690 -8.047 1.00 56.53 115 GLY A C 1
ATOM 919 O O . GLY A 1 115 ? 11.020 -18.031 -7.961 1.00 56.53 115 GLY A O 1
ATOM 920 N N . LYS A 1 116 ? 12.365 -19.690 -7.221 1.00 63.06 116 LYS A N 1
ATOM 921 C CA . LYS A 1 116 ? 11.522 -20.091 -6.099 1.00 63.06 116 LYS A CA 1
ATOM 922 C C . LYS A 1 116 ? 11.195 -18.840 -5.284 1.00 63.06 116 LYS A C 1
ATOM 924 O O . LYS A 1 116 ? 12.104 -18.250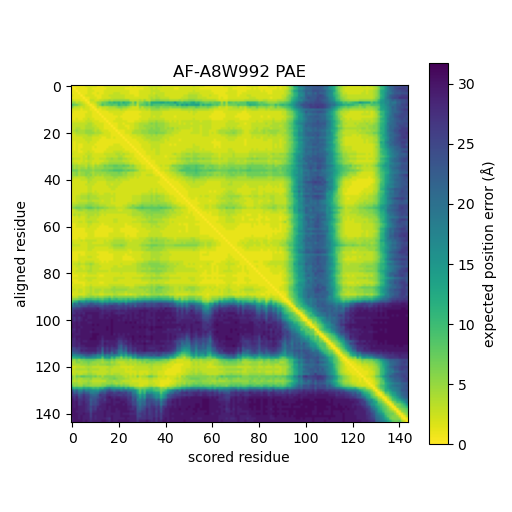 -4.709 1.00 63.06 116 LYS A O 1
ATOM 929 N N . GLU A 1 117 ? 9.929 -18.425 -5.286 1.00 74.25 117 GLU A N 1
ATOM 930 C CA . GLU A 1 117 ? 9.478 -17.257 -4.531 1.00 74.25 117 GLU A CA 1
ATOM 931 C C . GLU A 1 117 ? 9.813 -17.492 -3.056 1.00 74.25 117 GLU A C 1
ATOM 933 O O . GLU A 1 117 ? 9.423 -18.507 -2.470 1.00 74.25 117 GLU A O 1
ATOM 938 N N . VAL A 1 118 ? 10.616 -16.596 -2.484 1.00 89.00 118 VAL A N 1
ATOM 939 C CA . VAL A 1 118 ? 10.983 -16.649 -1.071 1.00 89.00 118 VAL A CA 1
ATOM 940 C C . VAL A 1 118 ? 10.051 -15.702 -0.337 1.00 89.00 118 VAL A C 1
ATOM 942 O O . VAL A 1 118 ? 10.099 -14.489 -0.546 1.00 89.00 118 VAL A O 1
ATOM 945 N N . ALA A 1 119 ? 9.201 -16.275 0.508 1.00 92.88 119 ALA A N 1
ATOM 946 C CA . ALA A 1 119 ? 8.210 -15.553 1.284 1.00 92.88 119 ALA A CA 1
ATOM 947 C C . ALA A 1 119 ? 8.113 -16.090 2.717 1.00 92.88 119 ALA A C 1
ATOM 949 O O . ALA A 1 119 ? 8.459 -17.245 2.978 1.00 92.88 119 ALA A O 1
ATOM 950 N N . ALA A 1 120 ? 7.665 -15.237 3.637 1.00 94.31 120 ALA A N 1
ATOM 951 C CA . ALA A 1 120 ? 7.470 -15.559 5.045 1.00 94.31 120 ALA A CA 1
ATOM 952 C C . ALA A 1 120 ? 6.411 -14.649 5.682 1.00 94.31 120 ALA A C 1
ATOM 954 O O . ALA A 1 120 ? 6.329 -13.465 5.356 1.00 94.31 120 ALA A O 1
ATOM 955 N N . ASP A 1 121 ? 5.660 -15.186 6.644 1.00 95.69 121 ASP A N 1
ATOM 956 C CA . ASP A 1 121 ? 4.721 -14.413 7.455 1.00 95.69 121 ASP A CA 1
ATOM 957 C C . ASP A 1 121 ? 5.389 -13.879 8.727 1.00 95.69 121 ASP A C 1
ATOM 959 O O . ASP A 1 121 ? 6.121 -14.592 9.417 1.00 95.69 121 ASP A O 1
ATOM 963 N N . VAL A 1 122 ? 5.110 -12.620 9.059 1.00 95.75 122 VAL A N 1
ATOM 964 C CA . VAL A 1 122 ? 5.578 -11.948 10.278 1.00 95.75 122 VAL A CA 1
ATOM 965 C C . VAL A 1 122 ? 4.386 -11.345 11.008 1.00 95.75 122 VAL A C 1
ATOM 967 O O . VAL A 1 122 ? 3.510 -10.748 10.386 1.00 95.75 122 VAL A O 1
ATOM 970 N N . VAL A 1 123 ? 4.368 -11.465 12.337 1.00 97.00 123 VAL A N 1
ATOM 971 C CA . VAL A 1 123 ? 3.336 -10.868 13.193 1.00 97.00 123 VAL A CA 1
ATOM 972 C C . VAL A 1 123 ? 3.918 -9.715 14.002 1.00 97.00 123 VAL A C 1
ATOM 974 O O . VAL A 1 123 ? 4.933 -9.862 14.678 1.00 97.00 123 VAL A O 1
ATOM 977 N N . ILE A 1 124 ? 3.237 -8.575 13.960 1.00 94.81 124 ILE A N 1
ATOM 978 C CA . ILE A 1 124 ? 3.503 -7.389 14.768 1.00 94.81 124 ILE A CA 1
ATOM 979 C C . ILE A 1 124 ? 2.391 -7.292 15.811 1.00 94.81 124 ILE A C 1
ATOM 981 O O . ILE A 1 124 ? 1.227 -7.086 15.466 1.00 94.81 124 ILE A O 1
ATOM 985 N N . GLY A 1 125 ? 2.733 -7.436 17.089 1.00 92.56 125 GLY A N 1
ATOM 986 C CA . GLY A 1 125 ? 1.793 -7.210 18.181 1.00 92.56 125 GLY A CA 1
ATOM 987 C C . GLY A 1 125 ? 2.178 -7.901 19.494 1.00 92.56 125 GLY A C 1
ATOM 988 O O . GLY A 1 125 ? 3.129 -8.683 19.520 1.00 92.56 125 GLY A O 1
ATOM 989 N N . PRO A 1 126 ? 1.432 -7.630 20.579 1.00 93.69 126 PRO A N 1
ATOM 990 C CA . PRO A 1 126 ? 0.259 -6.752 20.610 1.00 93.69 126 PRO A CA 1
ATOM 991 C C . PRO A 1 126 ? 0.644 -5.269 20.509 1.00 93.69 126 PRO A C 1
ATOM 993 O O . PRO A 1 126 ? 1.521 -4.796 21.228 1.00 93.69 126 PRO A O 1
ATOM 996 N N . VAL A 1 127 ? -0.028 -4.525 19.629 1.00 93.75 127 VAL A N 1
ATOM 997 C CA . VAL A 1 127 ? 0.048 -3.058 19.597 1.00 93.75 127 VAL A CA 1
ATOM 998 C C . VAL A 1 127 ? -1.084 -2.525 20.461 1.00 93.75 127 VAL A C 1
ATOM 1000 O O . VAL A 1 127 ? -2.248 -2.751 20.142 1.00 93.75 127 VAL A O 1
ATOM 1003 N N . LEU A 1 128 ? -0.743 -1.857 21.562 1.00 92.62 128 LEU A N 1
ATOM 1004 C CA . LEU A 1 128 ? -1.716 -1.261 22.476 1.00 92.62 128 LEU A CA 1
ATOM 1005 C C . LEU A 1 128 ? -2.202 0.082 21.925 1.00 92.62 128 LEU A C 1
ATOM 1007 O O . LEU A 1 128 ? -1.401 0.939 21.557 1.00 92.62 128 LEU A O 1
ATOM 1011 N N . LEU A 1 129 ? -3.517 0.259 21.892 1.00 90.12 129 LEU A N 1
ATOM 1012 C CA . LEU A 1 129 ? -4.187 1.466 21.435 1.00 90.12 129 LEU A CA 1
ATOM 1013 C C . LEU A 1 129 ? -4.504 2.344 22.649 1.00 90.12 129 LEU A C 1
ATOM 1015 O O . LEU A 1 129 ? -5.456 2.085 23.385 1.00 90.12 129 LEU A O 1
ATOM 1019 N N . SER A 1 130 ? -3.708 3.383 22.882 1.00 80.62 130 SER A N 1
ATOM 1020 C CA . SER A 1 130 ? -4.036 4.415 23.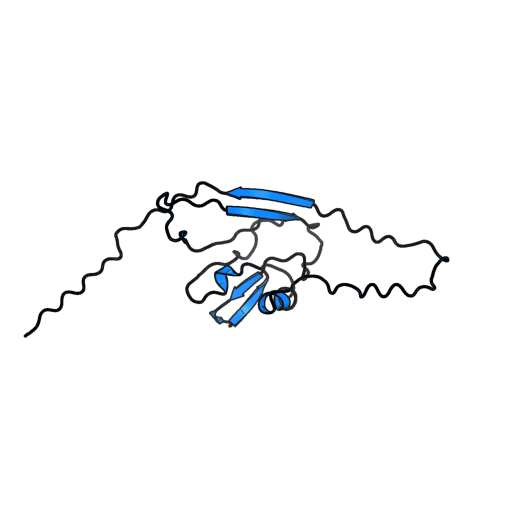867 1.00 80.62 130 SER A CA 1
ATOM 1021 C C . SER A 1 130 ? -4.984 5.437 23.246 1.00 80.62 130 SER A C 1
ATOM 1023 O O . SER A 1 130 ? -4.685 6.000 22.195 1.00 80.62 130 SER A O 1
ATOM 1025 N N . ALA A 1 131 ? -6.112 5.708 23.899 1.00 66.94 131 ALA A N 1
ATOM 1026 C CA . ALA A 1 131 ? -6.897 6.895 23.589 1.00 66.94 131 ALA A CA 1
ATOM 1027 C C . ALA A 1 131 ? -6.193 8.111 24.206 1.00 66.94 131 ALA A C 1
ATOM 1029 O O . ALA A 1 131 ? -6.016 8.146 25.424 1.00 66.94 131 ALA A O 1
ATOM 1030 N N . ASP A 1 132 ? -5.810 9.098 23.396 1.00 61.28 132 ASP A N 1
ATOM 1031 C CA . ASP A 1 132 ? -5.480 10.421 23.927 1.00 61.28 132 ASP A CA 1
ATOM 1032 C C . ASP A 1 132 ? -6.780 11.066 24.443 1.00 61.28 132 ASP A C 1
ATOM 1034 O O . ASP A 1 132 ? -7.718 11.249 23.662 1.00 61.28 132 ASP A O 1
ATOM 1038 N N . PRO A 1 133 ? -6.881 11.458 25.728 1.00 52.94 133 PRO A N 1
ATOM 1039 C CA . PRO A 1 133 ? -8.080 12.110 26.269 1.00 52.94 133 PRO A CA 1
ATOM 1040 C C . PRO A 1 133 ? -8.348 13.525 25.709 1.00 52.94 133 PRO A C 1
ATOM 1042 O O . PRO A 1 133 ? -9.281 14.193 26.146 1.00 52.94 133 PRO A O 1
ATOM 1045 N N . GLY A 1 134 ? -7.520 14.024 24.785 1.00 50.56 134 GLY A N 1
ATOM 1046 C CA . GLY A 1 134 ? -7.394 15.447 24.453 1.00 50.56 134 GLY A CA 1
ATOM 1047 C C . GLY A 1 134 ? -8.337 16.025 23.392 1.00 50.56 134 GLY A C 1
ATOM 1048 O O . GLY A 1 134 ? -8.145 17.177 23.018 1.00 50.56 134 GLY A O 1
ATOM 1049 N N . ALA A 1 135 ? -9.334 15.288 22.893 1.00 47.91 135 ALA A N 1
ATOM 1050 C CA . ALA A 1 135 ? -10.210 15.762 21.807 1.00 47.91 135 ALA A CA 1
ATOM 1051 C C . ALA A 1 135 ? -11.699 15.889 22.187 1.00 47.91 135 ALA A C 1
ATOM 1053 O O . ALA A 1 135 ? -12.567 15.828 21.320 1.00 47.91 135 ALA A O 1
ATOM 1054 N N . VAL A 1 136 ? -12.017 16.107 23.468 1.00 49.00 136 VAL A N 1
ATOM 1055 C CA . VAL A 1 136 ? -13.333 16.641 23.870 1.00 49.00 136 VAL A CA 1
ATOM 1056 C C . VAL A 1 136 ? -13.193 18.155 24.045 1.00 49.00 136 VAL A C 1
ATOM 1058 O O . VAL A 1 136 ? -13.038 18.672 25.149 1.00 49.00 136 VAL A O 1
ATOM 1061 N N . GLY A 1 137 ? -13.186 18.868 22.917 1.00 41.75 137 GLY A N 1
ATOM 1062 C CA . GLY A 1 137 ? -13.358 20.318 22.873 1.00 41.75 137 GLY A CA 1
ATOM 1063 C C . GLY A 1 137 ? -14.836 20.654 23.063 1.00 41.75 137 GLY A C 1
ATOM 1064 O O . GLY A 1 137 ? -15.685 20.211 22.297 1.00 41.75 137 GLY A O 1
ATOM 1065 N N . GLN A 1 138 ? -15.125 21.385 24.131 1.00 39.81 138 GLN A N 1
ATOM 1066 C CA . GLN A 1 138 ? -16.450 21.727 24.637 1.00 39.81 138 GLN A CA 1
ATOM 1067 C C . GLN A 1 138 ? -17.260 22.552 23.620 1.00 39.81 138 GLN A C 1
ATOM 1069 O O . GLN A 1 138 ? -16.838 23.635 23.222 1.00 39.81 138 GLN A O 1
ATOM 1074 N N . GLN A 1 139 ? -18.455 22.082 23.252 1.00 44.88 139 GLN A N 1
ATOM 1075 C CA . GLN A 1 139 ? -19.552 22.976 22.879 1.00 44.88 139 GLN A CA 1
ATOM 1076 C C . GLN A 1 139 ? -20.237 23.407 24.177 1.00 44.88 139 GLN A C 1
ATOM 1078 O O . GLN A 1 139 ? -20.887 22.599 24.838 1.00 44.88 139 GLN A O 1
ATOM 1083 N N . GLN A 1 140 ? -20.069 24.671 24.549 1.00 41.31 140 GLN A N 1
ATOM 1084 C CA . GLN A 1 140 ? -20.975 25.355 25.464 1.00 41.31 140 GLN A CA 1
ATOM 1085 C C . GLN A 1 140 ? -21.576 26.535 24.701 1.00 41.31 140 GLN A C 1
ATOM 1087 O O . GLN A 1 140 ? -20.944 27.574 24.527 1.00 41.31 140 GLN A O 1
ATOM 1092 N N . GLU A 1 141 ? -22.787 26.316 24.187 1.00 47.16 141 GLU A N 1
ATOM 1093 C CA . GLU A 1 141 ? -23.734 27.377 23.857 1.00 47.16 141 GLU A CA 1
ATOM 1094 C C . GLU A 1 141 ? -24.058 28.151 25.141 1.00 47.16 141 GLU A C 1
ATOM 1096 O O . GLU A 1 141 ? -24.508 27.571 26.130 1.00 47.16 141 GLU A O 1
ATOM 1101 N N . GLY A 1 142 ? -23.826 29.460 25.123 1.00 37.84 142 GLY A N 1
ATOM 1102 C CA . GLY A 1 142 ? -24.344 30.406 26.105 1.00 37.84 142 GLY A CA 1
ATOM 1103 C C . GLY A 1 142 ? -25.120 31.478 25.353 1.00 37.84 142 GLY A C 1
ATOM 1104 O O . GLY A 1 142 ? -24.511 32.285 24.655 1.00 37.84 142 GLY A O 1
ATOM 1105 N N . GLY A 1 143 ? -26.448 31.397 25.437 1.00 49.75 143 GLY A N 1
ATOM 1106 C CA . GLY A 1 143 ? -27.392 32.341 24.850 1.00 49.75 143 GLY A CA 1
ATOM 1107 C C . GLY A 1 143 ? -27.455 33.681 25.586 1.00 49.75 143 GLY A C 1
ATOM 1108 O O . GLY A 1 143 ? -26.993 33.800 26.722 1.00 49.75 143 GLY A O 1
ATOM 1109 N N . ASP A 1 144 ? -28.019 34.640 24.855 1.00 50.03 144 ASP A N 1
ATOM 1110 C CA . ASP A 1 144 ? -28.328 36.042 25.181 1.00 50.03 144 ASP A CA 1
ATOM 1111 C C . ASP A 1 144 ? -29.246 36.207 26.410 1.00 50.03 144 ASP A C 1
ATOM 1113 O O . ASP A 1 144 ? -30.193 35.394 26.558 1.00 50.03 144 ASP A O 1
#

Solvent-accessible surface area (backbone atoms only — not comparable to full-atom values): 9777 Å² total; per-residue (Å²): 100,50,64,68,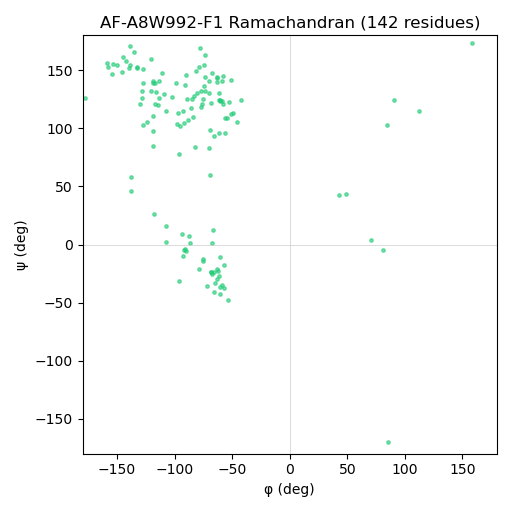15,67,43,93,89,42,84,17,33,65,53,71,72,61,93,43,96,93,44,86,51,69,49,74,67,91,82,79,65,88,93,59,85,81,44,59,46,72,47,78,44,81,45,69,65,75,65,90,86,58,77,57,38,56,81,52,67,58,29,21,42,38,74,96,71,74,40,55,40,45,67,62,70,61,57,71,46,32,55,32,59,80,74,73,55,51,70,76,79,75,73,75,81,72,72,66,95,78,77,84,83,84,86,88,83,76,83,74,76,74,70,79,81,48,68,52,78,46,79,50,64,82,43,76,59,77,81,77,85,83,78,80,77,82,87,76,90,78,85,135

Radius of gyration: 22.52 Å; Cα contacts (8 Å, |Δi|>4): 174; chains: 1; bounding box: 47×70×57 Å

Nearest PDB structures (foldseek):
  3nk3-assembly1_A  TM=9.939E-01  e=1.731E-11  Gallus gallus
  3nk4-assembly1_B  TM=9.934E-01  e=2.365E-11  Gallus gallus
  3nk3-assembly1_B  TM=9.906E-01  e=2.365E-11  Gallus gallus
  3nk4-assembly1_A  TM=9.937E-01  e=4.412E-11  Gallus gallus

pLDDT: mean 82.32, std 20.74, range [36.5, 98.5]

Secondary structure (DSSP, 8-state):
---GGGSTT---EE-SS-SSTT---EE------TT--S-EEEEEEEEEE--TTSPP-SSS--EEEEGGGTEEEESSS-GGGGTHHHHT--SPP-------S---S------------EEEEEEEEEEE-PPPGGG---------

Organism: Cairina moschata (NCBI:txid8855)

Sequence (144 aa):
CLVDGRLDDTSSAFITPRPQEDMLRFRIDVFRFAGDTRNLIYITCHLKVTPADQAPDPQNKACSFNKARNTWVPVEGSRDICSCCETGNCEPPALSRRLNPMERWHGRRFRRDAGKEVAADVVIGPVLLSADPGAVGQQQEGGD

Mean predicted aligned error: 11.6 Å

InterPro domains:
  IPR001507 Zona pellucida domain [PS51034] (1-70)
  IPR042235 Zona pellucida, ZP-C domain [G3DSA:2.60.40.4100] (1-97)
  IPR055355 ZP-C domain [PF00100] (7-64)

Foldseek 3Di:
DQCQLVDPPWPWFWDADAPDLPDTDIDTDDDDDPPDPQQWDKDKDKDWDDPSPDAAALVRWGWHQDPVVRAIDTSDHDRVSCVCVVVVDSDDPPPPPPPVVPDDDDDDDDPPPPPPIDIDMDMDDRDGHDDDPPPCDDDDDDDD